Protein AF-A0A2A5MAU3-F1 (afdb_monomer)

Structure (mmCIF, N/CA/C/O backbone):
data_AF-A0A2A5MAU3-F1
#
_entry.id   AF-A0A2A5MAU3-F1
#
loop_
_atom_site.group_PDB
_atom_site.id
_atom_site.type_symbol
_atom_site.label_atom_id
_atom_site.label_alt_id
_atom_site.label_comp_id
_atom_site.label_asym_id
_atom_site.label_entity_id
_atom_site.label_seq_id
_atom_site.pdbx_PDB_ins_code
_atom_site.Cartn_x
_atom_site.Cartn_y
_atom_site.Cartn_z
_atom_site.occupancy
_atom_site.B_iso_or_equiv
_atom_site.auth_seq_id
_atom_site.auth_comp_id
_atom_site.auth_asym_id
_atom_site.auth_atom_id
_atom_site.pdbx_PDB_model_num
ATOM 1 N N . LYS A 1 1 ? 1.493 -22.588 -9.696 1.00 84.00 1 LYS A N 1
ATOM 2 C CA . LYS A 1 1 ? 2.343 -21.745 -8.816 1.00 84.00 1 LYS A CA 1
ATOM 3 C C . LYS A 1 1 ? 1.498 -21.329 -7.621 1.00 84.00 1 LYS A C 1
ATOM 5 O O . LYS A 1 1 ? 0.315 -21.095 -7.826 1.00 84.00 1 LYS A O 1
ATOM 10 N N . ILE A 1 2 ? 2.068 -21.271 -6.420 1.00 90.56 2 ILE A N 1
ATOM 11 C CA . ILE A 1 2 ? 1.394 -20.746 -5.222 1.00 90.56 2 ILE A CA 1
ATOM 12 C C . ILE A 1 2 ? 1.942 -19.333 -5.000 1.00 90.56 2 ILE A C 1
ATOM 14 O O . ILE A 1 2 ? 3.156 -19.151 -5.064 1.00 90.56 2 ILE A O 1
ATOM 18 N N . LEU A 1 3 ? 1.061 -18.348 -4.821 1.00 94.75 3 LEU A N 1
ATOM 19 C CA . LEU A 1 3 ? 1.410 -16.935 -4.644 1.00 94.75 3 LEU A CA 1
ATOM 20 C C . LEU A 1 3 ? 0.790 -16.402 -3.348 1.00 94.75 3 LEU A C 1
ATOM 22 O O . LEU A 1 3 ? -0.227 -16.917 -2.887 1.00 94.75 3 LEU A O 1
ATOM 26 N N . MET A 1 4 ? 1.392 -15.349 -2.802 1.00 93.31 4 MET A N 1
ATOM 27 C CA . MET A 1 4 ? 0.844 -14.536 -1.713 1.00 93.31 4 MET A CA 1
ATOM 28 C C . MET A 1 4 ? 0.711 -13.093 -2.204 1.00 93.31 4 MET A C 1
ATOM 30 O O . MET A 1 4 ? 1.397 -12.702 -3.149 1.00 93.31 4 MET A O 1
ATOM 34 N N . MET A 1 5 ? -0.166 -12.309 -1.580 1.00 93.75 5 MET A N 1
ATOM 35 C CA . MET A 1 5 ? -0.391 -10.911 -1.950 1.00 93.75 5 MET A CA 1
ATOM 36 C C . MET A 1 5 ? -0.163 -9.973 -0.770 1.00 93.75 5 MET A C 1
ATOM 38 O O . MET A 1 5 ? -0.398 -10.339 0.379 1.00 93.75 5 MET A O 1
ATOM 42 N N . GLU A 1 6 ? 0.249 -8.750 -1.087 1.00 93.19 6 GLU A N 1
ATOM 43 C CA . GLU A 1 6 ? 0.348 -7.657 -0.129 1.00 93.19 6 GLU A CA 1
ATOM 44 C C . GLU A 1 6 ? -1.039 -7.078 0.176 1.00 93.19 6 GLU A C 1
ATOM 46 O O . GLU A 1 6 ? -1.797 -6.7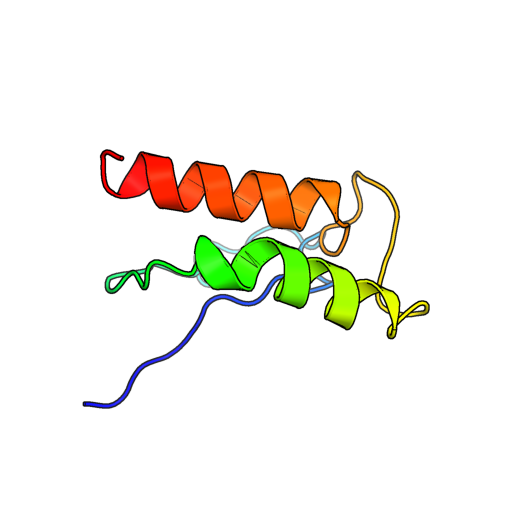31 -0.737 1.00 93.19 6 GLU A O 1
ATOM 51 N N . THR A 1 7 ? -1.360 -6.930 1.461 1.00 90.56 7 THR A N 1
ATOM 52 C CA . THR A 1 7 ? -2.596 -6.296 1.931 1.00 90.56 7 THR A CA 1
ATOM 53 C C . THR A 1 7 ? -2.287 -5.321 3.051 1.00 90.56 7 THR A C 1
ATOM 55 O O . THR A 1 7 ? -1.735 -5.735 4.067 1.00 90.56 7 THR A O 1
ATOM 58 N N . LEU A 1 8 ? -2.705 -4.063 2.889 1.00 90.19 8 LEU A N 1
ATOM 59 C CA . LEU A 1 8 ? -2.603 -3.056 3.944 1.00 90.19 8 LEU A CA 1
ATOM 60 C C . LEU A 1 8 ? -3.411 -3.494 5.169 1.00 90.19 8 LEU A C 1
ATOM 62 O O . LEU A 1 8 ? -4.621 -3.709 5.056 1.00 90.19 8 LEU A O 1
ATOM 66 N N . SER A 1 9 ? -2.759 -3.598 6.325 1.00 86.75 9 SER A N 1
ATOM 67 C CA . SER A 1 9 ? -3.412 -3.910 7.604 1.00 86.75 9 SER A CA 1
ATOM 68 C C . SER A 1 9 ? -3.678 -2.645 8.423 1.00 86.75 9 SER A C 1
ATOM 70 O O . SER A 1 9 ? -2.908 -1.692 8.389 1.00 86.75 9 SER A O 1
ATOM 72 N N . GLU A 1 10 ? -4.750 -2.628 9.222 1.00 83.12 10 GLU A N 1
ATOM 73 C CA . GLU A 1 10 ? -4.965 -1.554 10.213 1.00 83.12 10 GLU A CA 1
ATOM 74 C C . GLU A 1 10 ? -3.881 -1.507 11.287 1.00 83.12 10 GLU A C 1
ATOM 76 O O . GLU A 1 10 ? -3.616 -0.453 11.855 1.00 83.12 10 GLU A O 1
ATOM 81 N N . SER A 1 11 ? -3.249 -2.647 11.557 1.00 82.75 11 SER A N 1
ATOM 82 C CA . SER A 1 11 ? -2.242 -2.789 12.600 1.00 82.75 11 SER A CA 1
ATOM 83 C C . SER A 1 11 ? -0.843 -2.367 12.144 1.00 82.75 11 SER A C 1
ATOM 85 O O . SER A 1 11 ? 0.104 -2.523 12.907 1.00 82.75 11 SER A O 1
ATOM 87 N N . GLU A 1 12 ? -0.682 -1.832 10.929 1.00 81.81 12 GLU A N 1
ATOM 88 C CA . GLU A 1 12 ? 0.619 -1.385 10.398 1.00 81.81 12 GLU A CA 1
ATOM 89 C C . GLU A 1 12 ? 1.230 -0.190 11.143 1.00 81.81 12 GLU A C 1
ATOM 91 O O . GLU A 1 12 ? 2.383 0.154 10.911 1.00 81.81 12 GLU A O 1
ATOM 96 N N . PHE A 1 13 ? 0.501 0.425 12.077 1.00 78.12 13 PHE A N 1
ATOM 97 C CA . PHE A 1 13 ? 1.089 1.380 13.021 1.00 78.12 13 PHE A CA 1
ATOM 98 C C . PHE A 1 13 ? 2.025 0.736 14.044 1.00 78.12 13 PHE A C 1
ATOM 100 O O . PHE A 1 13 ? 2.781 1.447 14.710 1.00 78.12 13 PHE A O 1
ATOM 107 N N . ALA A 1 14 ? 1.930 -0.582 14.238 1.00 79.56 14 ALA A N 1
ATOM 108 C CA . ALA A 1 14 ? 2.820 -1.283 15.142 1.00 79.56 14 ALA A CA 1
ATOM 109 C C . ALA A 1 14 ? 4.272 -1.136 14.652 1.00 79.56 14 ALA A C 1
ATOM 111 O O . ALA A 1 14 ? 4.512 -1.146 13.442 1.00 79.56 14 ALA A O 1
ATOM 112 N N . PRO A 1 15 ? 5.253 -1.009 15.565 1.00 76.81 15 PRO A N 1
ATOM 113 C CA . PRO A 1 15 ? 6.656 -0.960 15.185 1.00 76.81 15 PRO A CA 1
ATOM 114 C C . PRO A 1 15 ? 7.004 -2.134 14.273 1.00 76.81 15 PRO A C 1
ATOM 116 O O . PRO A 1 15 ? 6.771 -3.289 14.634 1.00 76.81 15 PRO A O 1
ATOM 119 N N . ALA A 1 16 ? 7.562 -1.833 13.101 1.00 68.69 16 ALA A N 1
ATOM 120 C CA . ALA A 1 16 ? 7.964 -2.857 12.153 1.00 68.69 16 ALA A CA 1
ATOM 121 C C . ALA A 1 16 ? 9.078 -3.709 12.773 1.00 68.69 16 ALA A C 1
ATOM 123 O O . ALA A 1 16 ? 10.220 -3.265 12.912 1.00 68.69 16 ALA A O 1
ATOM 124 N N . LEU A 1 17 ? 8.754 -4.944 13.152 1.00 72.06 17 LEU A N 1
ATOM 125 C CA . LEU A 1 17 ? 9.773 -5.947 13.423 1.00 72.06 17 LEU A CA 1
ATOM 126 C C . LEU A 1 17 ? 10.366 -6.373 12.076 1.00 72.06 17 LEU A C 1
ATOM 128 O O . LEU A 1 17 ? 9.639 -6.546 11.100 1.00 72.06 17 LEU A O 1
ATOM 132 N N . THR A 1 18 ? 11.681 -6.577 12.006 1.00 60.59 18 THR A N 1
ATOM 133 C CA . THR A 1 18 ? 12.415 -6.918 10.767 1.00 60.59 18 THR A CA 1
ATOM 134 C C . THR A 1 18 ? 11.858 -8.129 10.005 1.00 60.59 18 THR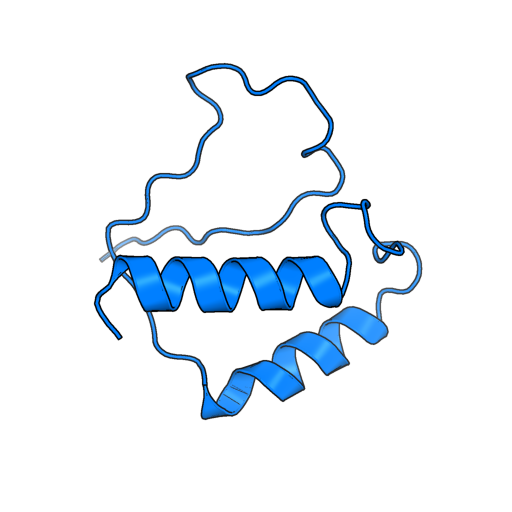 A C 1
ATOM 136 O O . THR A 1 18 ? 12.107 -8.265 8.812 1.00 60.59 18 THR A O 1
ATOM 139 N N . HIS A 1 19 ? 11.074 -8.987 10.662 1.00 62.84 19 HIS A N 1
ATOM 140 C CA . HIS A 1 19 ? 10.432 -10.164 10.074 1.00 62.84 19 HIS A CA 1
ATOM 141 C C . HIS A 1 19 ? 8.985 -9.947 9.583 1.00 62.84 19 HIS A C 1
ATOM 143 O O . HIS A 1 19 ? 8.379 -10.895 9.093 1.00 62.84 19 HIS A O 1
ATOM 149 N N . GLN A 1 20 ? 8.411 -8.745 9.709 1.00 67.12 20 GLN A N 1
ATOM 150 C CA . GLN A 1 20 ? 7.012 -8.462 9.341 1.00 67.12 20 GLN A CA 1
ATOM 151 C C . GLN A 1 20 ? 6.833 -7.797 7.966 1.00 67.12 20 GLN A C 1
ATOM 153 O O . GLN A 1 20 ? 5.701 -7.601 7.531 1.00 67.12 20 GLN A O 1
ATOM 158 N N . SER A 1 21 ? 7.917 -7.468 7.261 1.00 78.81 21 SER A N 1
ATOM 159 C CA . SER A 1 21 ? 7.833 -6.778 5.969 1.00 78.81 21 SER A CA 1
ATOM 160 C C . SER A 1 21 ? 7.547 -7.742 4.815 1.00 78.81 21 SER A C 1
ATOM 162 O O . SER A 1 21 ? 8.256 -8.731 4.625 1.00 78.81 21 SER A O 1
ATOM 164 N N . PHE A 1 22 ? 6.543 -7.426 3.994 1.00 88.19 22 PHE A N 1
ATOM 165 C CA . PHE A 1 22 ? 6.262 -8.162 2.762 1.00 88.19 22 PHE A CA 1
ATOM 166 C C . PHE A 1 22 ? 7.285 -7.808 1.668 1.00 88.19 22 PHE A C 1
ATOM 168 O O . PHE A 1 22 ? 7.490 -6.635 1.348 1.00 88.19 22 PHE A O 1
ATOM 175 N N . ILE A 1 23 ? 7.920 -8.827 1.077 1.00 91.06 23 ILE A N 1
ATOM 176 C CA . ILE A 1 23 ? 8.925 -8.674 0.012 1.00 91.06 23 ILE A CA 1
ATOM 177 C C . ILE A 1 23 ? 8.335 -9.223 -1.299 1.00 91.06 23 ILE A C 1
ATOM 179 O O . ILE A 1 23 ? 8.348 -10.440 -1.506 1.00 91.06 23 ILE A O 1
ATOM 183 N N . PRO A 1 24 ? 7.788 -8.367 -2.185 1.00 92.38 24 PRO A N 1
ATOM 184 C CA . PRO A 1 24 ? 7.182 -8.815 -3.435 1.00 92.38 24 PRO A CA 1
ATOM 185 C C . PRO A 1 24 ? 8.238 -9.306 -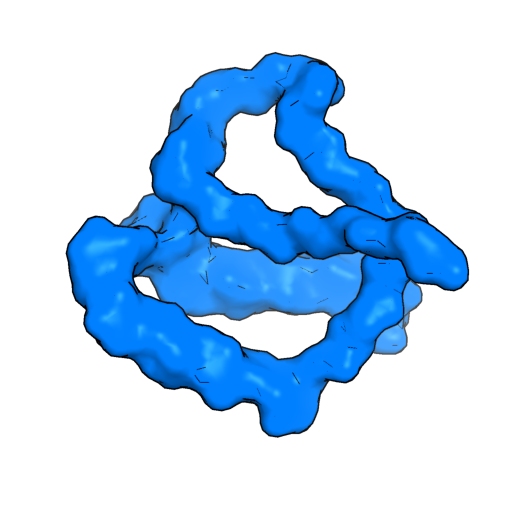4.432 1.00 92.38 24 PRO A C 1
ATOM 187 O O . PRO A 1 24 ? 9.282 -8.685 -4.612 1.00 92.38 24 PRO A O 1
ATOM 190 N N . ASN A 1 25 ? 7.926 -10.393 -5.135 1.00 93.69 25 ASN A N 1
ATOM 191 C CA . ASN A 1 25 ? 8.709 -10.915 -6.263 1.00 93.69 25 ASN A CA 1
ATOM 192 C C . ASN A 1 25 ? 7.882 -11.076 -7.552 1.00 93.69 25 ASN A C 1
ATOM 194 O O . ASN A 1 25 ? 8.412 -11.466 -8.590 1.00 93.69 25 ASN A O 1
ATOM 198 N N . VAL A 1 26 ? 6.581 -10.790 -7.485 1.00 94.06 26 VAL A N 1
ATOM 199 C CA . VAL A 1 26 ? 5.642 -10.808 -8.605 1.00 94.06 26 VAL A CA 1
ATOM 200 C C . VAL A 1 26 ? 4.755 -9.580 -8.471 1.00 94.06 26 VAL A C 1
ATOM 202 O O . VAL A 1 26 ? 4.247 -9.294 -7.387 1.00 94.06 26 VAL A O 1
ATOM 205 N N . PHE A 1 27 ? 4.552 -8.881 -9.582 1.00 94.94 27 PHE A N 1
ATOM 206 C CA . PHE A 1 27 ? 3.714 -7.694 -9.666 1.00 94.94 27 PHE A CA 1
ATOM 207 C C . PHE A 1 27 ? 2.660 -7.922 -10.744 1.00 94.94 27 PHE A C 1
ATOM 209 O O . PHE A 1 27 ? 2.942 -8.522 -11.781 1.00 94.94 27 PHE A O 1
ATOM 216 N N . VAL A 1 28 ? 1.437 -7.478 -10.472 1.00 94.81 28 VAL A N 1
ATOM 217 C CA . VAL A 1 28 ? 0.307 -7.574 -11.398 1.00 94.81 28 VAL A CA 1
ATOM 218 C C . VAL A 1 28 ? -0.188 -6.161 -11.640 1.00 94.81 28 VAL A C 1
ATOM 220 O O . VAL A 1 28 ? -0.566 -5.479 -10.685 1.00 94.81 28 VAL A O 1
ATOM 223 N N . ASP A 1 29 ? -0.174 -5.729 -12.898 1.00 95.06 29 ASP A N 1
ATOM 224 C CA . ASP A 1 29 ? -0.760 -4.450 -13.276 1.00 95.06 29 ASP A CA 1
ATOM 225 C C . ASP A 1 29 ? -2.282 -4.520 -13.112 1.00 95.06 29 ASP A C 1
ATOM 227 O O . ASP A 1 29 ? -2.958 -5.393 -13.659 1.00 95.06 29 ASP A O 1
ATOM 231 N N . ILE A 1 30 ? -2.807 -3.609 -12.299 1.00 95.88 30 ILE A N 1
ATOM 232 C CA . ILE A 1 30 ? -4.233 -3.470 -12.017 1.00 95.88 30 ILE A CA 1
ATOM 233 C C . ILE A 1 30 ? -4.739 -2.076 -12.384 1.00 95.88 30 ILE A C 1
ATOM 235 O O . ILE A 1 30 ? -5.766 -1.667 -11.848 1.00 95.88 30 ILE A O 1
ATOM 239 N N . SER A 1 31 ? -4.040 -1.333 -13.246 1.00 95.81 31 SER A N 1
ATOM 240 C CA . SER A 1 31 ? -4.372 0.054 -13.602 1.00 95.81 31 SER A CA 1
ATOM 241 C C . SER A 1 31 ? -5.841 0.212 -14.013 1.00 95.81 31 SER A C 1
ATOM 243 O O . SER A 1 31 ? -6.552 1.040 -13.440 1.00 95.81 31 SER A O 1
ATOM 245 N N . ASP A 1 32 ? -6.345 -0.685 -14.866 1.00 97.75 32 ASP A N 1
ATOM 246 C CA . ASP A 1 32 ? -7.747 -0.702 -15.319 1.00 97.75 32 ASP A CA 1
ATOM 247 C C . ASP A 1 32 ? -8.765 -1.011 -14.201 1.00 97.75 32 ASP A C 1
ATOM 249 O O . ASP A 1 32 ? -9.956 -0.715 -14.311 1.00 97.75 32 ASP A O 1
ATOM 253 N N . PHE A 1 33 ? -8.312 -1.601 -13.093 1.00 97.69 33 PHE A N 1
ATOM 254 C CA . PHE A 1 33 ? -9.147 -2.028 -11.966 1.00 97.69 33 PHE A CA 1
ATOM 255 C C . PHE A 1 33 ? -8.913 -1.208 -10.695 1.00 97.69 33 PHE A C 1
ATOM 257 O O . PHE A 1 33 ? -9.622 -1.395 -9.699 1.00 97.69 33 PHE A O 1
ATOM 264 N N . PHE A 1 34 ? -7.933 -0.307 -10.698 1.00 97.06 34 PHE A N 1
ATOM 265 C CA . PHE A 1 34 ? -7.451 0.344 -9.489 1.00 97.06 34 PHE A CA 1
ATOM 266 C C . PHE A 1 34 ? -8.524 1.235 -8.851 1.00 97.06 34 PHE A C 1
ATOM 268 O O . PHE A 1 34 ? -8.749 1.184 -7.637 1.00 97.06 34 PHE A O 1
ATOM 275 N N . GLU A 1 35 ? -9.265 1.987 -9.665 1.00 97.56 35 GLU A N 1
ATOM 276 C CA . GLU A 1 35 ? -10.362 2.810 -9.157 1.00 97.56 35 GLU A CA 1
ATOM 277 C C . GLU A 1 35 ? -11.486 1.935 -8.583 1.00 97.56 35 GLU A C 1
ATOM 279 O O . GLU A 1 35 ? -11.983 2.199 -7.489 1.00 97.56 35 GLU A O 1
ATOM 284 N N . LYS A 1 36 ? -11.822 0.817 -9.242 1.00 98.06 36 LYS A N 1
ATOM 285 C CA . LYS A 1 36 ? -12.812 -0.145 -8.730 1.00 98.06 36 LYS A CA 1
ATOM 286 C C . LYS A 1 36 ? -12.395 -0.713 -7.371 1.00 98.06 36 LYS A C 1
ATOM 288 O O . LYS A 1 36 ? -13.229 -0.790 -6.470 1.00 98.06 36 LYS A O 1
ATOM 293 N N . LYS A 1 37 ? -11.113 -1.047 -7.187 1.00 96.31 37 LYS A N 1
ATOM 294 C CA . LYS A 1 37 ? -10.551 -1.467 -5.890 1.00 96.31 37 LYS A CA 1
ATOM 295 C C . LYS A 1 37 ? -10.768 -0.394 -4.817 1.00 96.31 37 LYS A C 1
ATOM 297 O O . LYS A 1 37 ? -11.239 -0.712 -3.726 1.00 96.31 37 LYS A O 1
ATOM 302 N N . CYS A 1 38 ? -10.492 0.873 -5.130 1.00 96.44 38 CYS A N 1
ATOM 303 C CA . CYS A 1 38 ? -10.713 1.984 -4.201 1.00 96.44 38 CYS A CA 1
ATOM 304 C C . CYS A 1 38 ? -12.199 2.162 -3.844 1.00 96.44 38 CYS A C 1
ATOM 306 O O . CYS A 1 38 ? -12.523 2.418 -2.686 1.00 96.44 38 CYS A O 1
ATOM 308 N N . GLN A 1 39 ? -13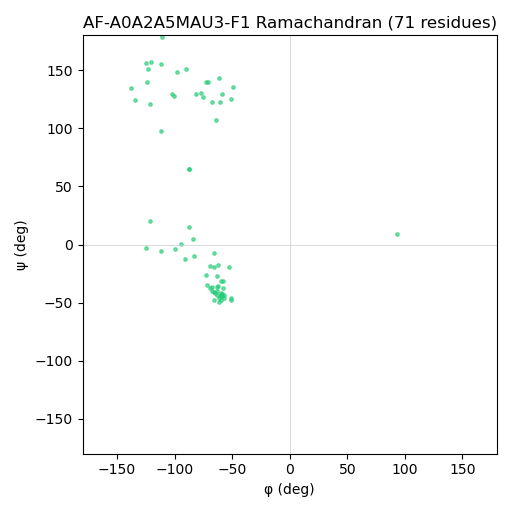.111 2.004 -4.807 1.00 97.06 39 GLN A N 1
ATOM 309 C CA . GLN A 1 39 ? -14.554 2.097 -4.554 1.00 97.06 39 GLN A CA 1
ATOM 310 C C . GLN A 1 39 ? -15.072 0.947 -3.686 1.00 97.06 39 GLN A C 1
ATOM 312 O O . GLN A 1 39 ? -15.854 1.187 -2.770 1.00 97.06 39 GLN A O 1
ATOM 317 N N . ILE A 1 40 ? -14.594 -0.282 -3.909 1.00 96.12 40 ILE A N 1
ATOM 318 C CA . ILE A 1 40 ? -14.932 -1.432 -3.057 1.00 96.12 40 ILE A CA 1
ATOM 319 C C . ILE A 1 40 ? -14.487 -1.176 -1.615 1.00 96.12 40 ILE A C 1
ATOM 321 O O . ILE A 1 40 ? -15.265 -1.398 -0.691 1.00 96.12 40 ILE A O 1
ATOM 325 N N . MET A 1 41 ? -13.281 -0.635 -1.409 1.00 95.00 41 MET A N 1
ATOM 326 C CA . MET A 1 41 ? -12.806 -0.310 -0.061 1.00 95.00 41 MET A CA 1
ATOM 327 C C . MET A 1 41 ? -13.738 0.662 0.671 1.00 95.00 41 MET A C 1
ATOM 329 O O . MET A 1 41 ? -13.984 0.472 1.858 1.00 95.00 41 MET A O 1
ATOM 333 N N . LYS A 1 42 ? -14.331 1.647 -0.024 1.00 95.38 42 LYS A N 1
ATOM 334 C CA . LYS A 1 42 ? -15.270 2.627 0.568 1.00 95.38 42 LYS A CA 1
ATOM 335 C C . LYS A 1 42 ? -16.547 2.008 1.147 1.00 95.38 42 LYS A C 1
ATOM 337 O O . LYS A 1 42 ? -17.216 2.663 1.947 1.00 95.38 42 LYS A O 1
ATOM 342 N N . ILE A 1 43 ? -16.885 0.772 0.775 1.00 96.88 43 ILE A N 1
ATOM 343 C CA . ILE A 1 43 ? -18.009 0.027 1.361 1.00 96.88 43 ILE A CA 1
ATOM 344 C C . ILE A 1 43 ? -17.711 -0.308 2.835 1.00 96.88 43 ILE A C 1
ATOM 346 O O . ILE A 1 43 ? -18.598 -0.214 3.683 1.00 96.88 43 ILE A O 1
ATOM 350 N N . TYR A 1 44 ? -16.453 -0.610 3.165 1.00 93.81 44 TYR A N 1
ATOM 351 C CA .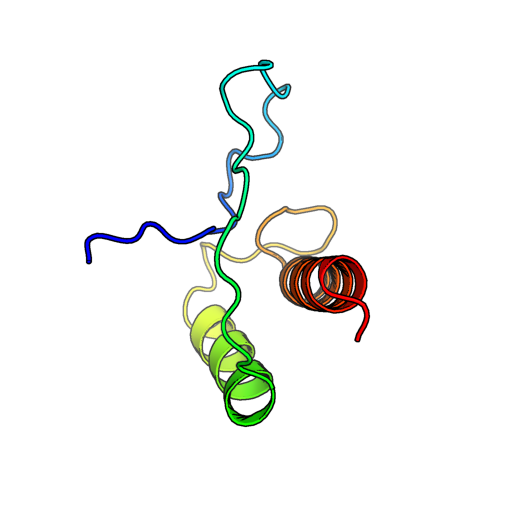 TYR A 1 44 ? -16.001 -1.017 4.498 1.00 93.81 44 TYR A CA 1
ATOM 352 C C . TYR A 1 44 ? -15.636 0.190 5.373 1.00 93.81 44 TYR A C 1
ATOM 354 O O . TYR A 1 44 ? -14.485 0.395 5.747 1.00 93.81 44 TYR A O 1
ATOM 362 N N . LYS A 1 45 ? -16.634 1.016 5.703 1.00 92.69 45 LYS A N 1
ATOM 363 C CA . LYS A 1 45 ? -16.432 2.288 6.423 1.00 92.69 45 LYS A CA 1
ATOM 364 C C . LYS A 1 45 ? -15.746 2.150 7.787 1.00 92.69 45 LYS A C 1
ATOM 366 O O . LYS A 1 45 ? -15.056 3.079 8.180 1.00 92.69 45 LYS A O 1
ATOM 371 N N . SER A 1 46 ? -15.943 1.040 8.504 1.00 92.62 46 SER A N 1
ATOM 372 C CA . SER A 1 46 ? -15.288 0.789 9.799 1.00 92.62 46 SER A CA 1
ATOM 373 C C . SER A 1 46 ? -13.802 0.457 9.667 1.00 92.62 46 SER A C 1
ATOM 375 O O . SER A 1 46 ? -13.039 0.718 10.586 1.00 92.62 46 SER A O 1
ATOM 377 N N . GLU A 1 47 ? -13.400 -0.090 8.521 1.00 91.38 47 GLU A N 1
ATOM 378 C CA . GLU A 1 47 ? -12.029 -0.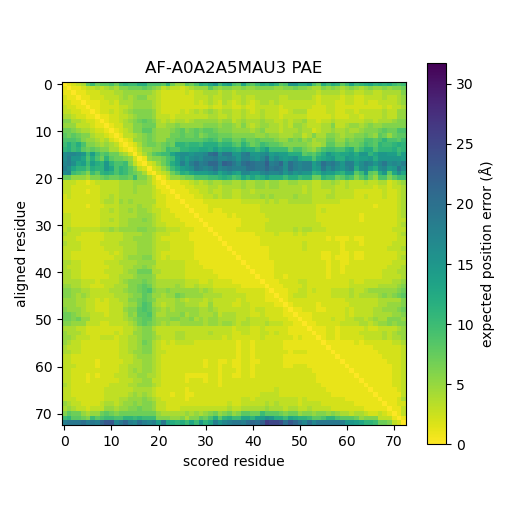521 8.232 1.00 91.38 47 GLU A CA 1
ATOM 379 C C . GLU A 1 47 ? -11.191 0.585 7.577 1.00 91.38 47 GLU A C 1
ATOM 381 O O . GLU A 1 47 ? -9.976 0.445 7.429 1.00 91.38 47 GLU A O 1
ATOM 386 N N . LEU A 1 48 ? -11.843 1.658 7.119 1.00 93.50 48 LEU A N 1
ATOM 387 C CA . LEU A 1 48 ? -11.212 2.794 6.461 1.00 93.50 48 LEU A CA 1
ATOM 388 C C . LEU A 1 48 ? -11.052 3.964 7.427 1.00 93.50 48 LEU A C 1
ATOM 390 O O . LEU A 1 48 ? -12.019 4.466 7.998 1.00 93.50 48 LEU A O 1
ATOM 394 N N . GLY A 1 49 ? -9.829 4.471 7.509 1.00 92.56 49 GLY A N 1
ATOM 395 C CA . GLY A 1 49 ? -9.512 5.723 8.185 1.00 92.56 49 GLY A CA 1
ATOM 396 C C . GLY A 1 49 ? -9.099 6.815 7.202 1.00 92.56 49 GLY A C 1
ATOM 397 O O . GLY A 1 49 ? -9.002 6.605 5.992 1.00 92.56 49 GLY A O 1
ATOM 398 N N . ARG A 1 50 ? -8.824 8.006 7.735 1.00 92.94 50 ARG A N 1
ATOM 399 C CA . ARG A 1 50 ? -8.156 9.086 6.991 1.00 92.94 50 ARG A CA 1
ATOM 400 C C . ARG A 1 50 ? -6.651 8.973 7.180 1.00 92.94 50 ARG A C 1
ATOM 402 O O . ARG A 1 50 ? -6.211 8.529 8.239 1.00 92.94 50 ARG A O 1
ATOM 409 N N . ALA A 1 51 ? -5.868 9.419 6.202 1.00 91.44 51 ALA A N 1
ATOM 410 C CA . ALA A 1 51 ? -4.424 9.554 6.378 1.00 91.44 51 ALA A CA 1
ATOM 411 C C . ALA A 1 51 ? -4.106 10.318 7.690 1.00 91.44 51 ALA A C 1
ATOM 413 O O . ALA A 1 51 ? -4.781 11.310 7.984 1.00 91.44 51 ALA A O 1
ATOM 414 N N . PRO A 1 52 ? -3.134 9.856 8.502 1.00 91.19 52 PRO A N 1
ATOM 415 C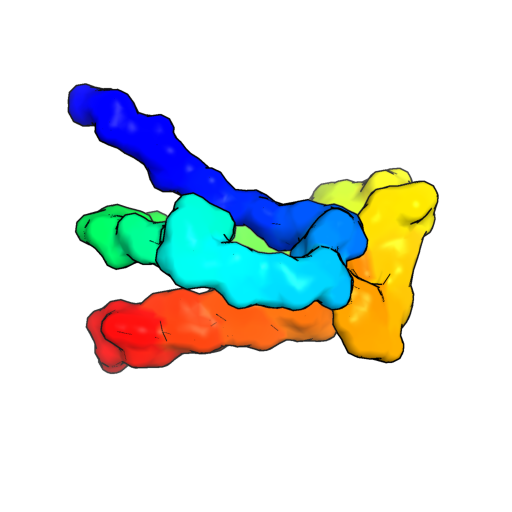 CA . PRO A 1 52 ? -2.107 8.852 8.194 1.00 91.19 52 PRO A CA 1
ATOM 416 C C . PRO A 1 52 ? -2.504 7.381 8.448 1.00 91.19 52 PRO A C 1
ATOM 418 O O . PRO A 1 52 ? -1.632 6.519 8.478 1.00 91.19 52 PRO A O 1
ATOM 421 N N . PHE A 1 53 ? -3.788 7.056 8.627 1.00 92.19 53 PHE A N 1
ATOM 422 C CA . PHE A 1 53 ? -4.228 5.675 8.851 1.00 92.19 53 PHE A CA 1
ATOM 423 C C . PHE A 1 53 ? -3.842 4.733 7.687 1.00 92.19 53 PHE A C 1
ATOM 425 O O . PHE A 1 53 ? -4.150 5.072 6.539 1.00 92.19 53 PHE A O 1
ATOM 432 N N . PRO A 1 54 ? -3.201 3.565 7.940 1.00 90.62 54 PRO A N 1
ATOM 433 C CA . PRO A 1 54 ? -2.675 2.653 6.923 1.00 90.62 54 PRO A CA 1
ATOM 434 C C . PRO A 1 54 ? -3.700 2.293 5.855 1.00 90.62 54 PRO A C 1
ATOM 436 O O . PRO A 1 54 ? -3.444 2.446 4.664 1.00 90.62 54 PRO A O 1
ATOM 439 N N . ARG A 1 55 ? -4.913 1.927 6.279 1.00 92.69 55 ARG A N 1
ATOM 440 C CA . ARG A 1 55 ? -6.051 1.693 5.387 1.00 92.69 55 ARG A CA 1
ATOM 441 C C . ARG A 1 55 ? -6.811 2.993 5.122 1.00 92.69 55 ARG A C 1
ATOM 443 O O . ARG A 1 55 ? -7.961 3.153 5.515 1.00 92.69 55 ARG A O 1
ATOM 450 N N . SER A 1 56 ? -6.154 3.940 4.466 1.00 95.12 56 SER A N 1
ATOM 451 C CA . SER A 1 56 ? -6.789 5.122 3.869 1.00 95.12 56 SER A CA 1
ATOM 452 C C . SER A 1 56 ? -6.718 5.038 2.346 1.00 95.12 56 SER A C 1
ATOM 454 O O . SER A 1 56 ? -5.854 4.358 1.788 1.00 95.12 56 SER A O 1
ATOM 456 N N . ILE A 1 57 ? -7.636 5.709 1.644 1.00 96.56 57 ILE A N 1
ATOM 457 C CA . ILE A 1 57 ? -7.646 5.707 0.170 1.00 96.56 57 ILE A CA 1
ATOM 458 C C . ILE A 1 57 ? -6.362 6.343 -0.372 1.00 96.56 57 ILE A C 1
ATOM 460 O O . ILE A 1 57 ? -5.816 5.888 -1.376 1.00 96.56 57 ILE A O 1
ATOM 464 N N . GLU A 1 58 ? -5.861 7.362 0.317 1.00 96.00 58 GLU A N 1
ATOM 465 C CA . GLU A 1 58 ? -4.601 8.035 0.030 1.00 96.00 58 GLU A CA 1
ATOM 466 C C . GLU A 1 58 ? -3.418 7.067 0.142 1.00 96.00 58 GLU A C 1
ATOM 468 O O . GLU A 1 58 ? -2.604 6.992 -0.778 1.00 96.00 58 GLU A O 1
ATOM 473 N N . ASN A 1 59 ? -3.360 6.256 1.202 1.00 95.19 59 ASN A N 1
ATOM 474 C CA . ASN A 1 59 ? -2.280 5.285 1.382 1.00 95.19 59 ASN A CA 1
ATOM 475 C C . ASN A 1 59 ? -2.374 4.101 0.407 1.00 95.19 59 ASN A C 1
ATOM 477 O O . ASN A 1 59 ? -1.349 3.648 -0.096 1.00 95.19 59 ASN A O 1
ATOM 481 N N . ILE A 1 60 ? -3.583 3.641 0.055 1.00 95.75 60 ILE A N 1
ATOM 482 C CA . ILE A 1 60 ? -3.776 2.626 -0.999 1.00 95.75 60 ILE A CA 1
ATOM 483 C C . ILE A 1 60 ? -3.210 3.125 -2.339 1.00 95.75 60 ILE A C 1
ATOM 485 O O . ILE A 1 60 ? -2.546 2.371 -3.053 1.00 95.75 60 ILE A O 1
ATOM 489 N N . LYS A 1 61 ? -3.449 4.400 -2.671 1.00 96.56 61 LYS A N 1
ATOM 490 C CA . LYS A 1 61 ? -2.892 5.065 -3.861 1.00 96.56 61 LYS A CA 1
ATOM 491 C C . LYS A 1 61 ? -1.379 5.198 -3.787 1.00 96.56 61 LYS A C 1
ATOM 493 O O . LYS A 1 61 ? -0.699 4.843 -4.745 1.00 96.56 61 LYS A O 1
ATOM 498 N N . ALA A 1 62 ? -0.861 5.661 -2.653 1.00 95.69 62 ALA A N 1
ATOM 499 C CA . ALA A 1 62 ? 0.572 5.809 -2.443 1.00 95.69 62 ALA A CA 1
ATOM 500 C C . ALA A 1 62 ? 1.310 4.471 -2.606 1.00 95.69 62 ALA A C 1
ATOM 502 O O . ALA A 1 62 ? 2.316 4.415 -3.311 1.00 95.69 62 ALA A O 1
ATOM 503 N N . LEU A 1 63 ? 0.775 3.383 -2.039 1.00 95.12 63 LEU A N 1
ATOM 504 C CA . LEU A 1 63 ? 1.359 2.050 -2.181 1.00 95.12 63 LEU A CA 1
ATOM 505 C C . LEU A 1 63 ? 1.351 1.574 -3.639 1.00 95.12 63 LEU A C 1
ATOM 507 O O . LEU A 1 63 ? 2.356 1.051 -4.111 1.00 95.12 63 LEU A O 1
ATOM 511 N N . ALA A 1 64 ? 0.253 1.775 -4.373 1.00 95.44 64 ALA A N 1
ATOM 512 C CA . ALA A 1 64 ? 0.183 1.392 -5.783 1.00 95.44 64 ALA A CA 1
ATOM 513 C C . ALA A 1 64 ? 1.231 2.126 -6.634 1.00 95.44 64 ALA A C 1
ATOM 515 O O . ALA A 1 64 ? 1.933 1.487 -7.415 1.00 95.44 64 ALA A O 1
ATOM 516 N N . ILE A 1 65 ? 1.396 3.437 -6.422 1.00 95.75 65 ILE A N 1
ATOM 517 C CA . ILE A 1 65 ? 2.436 4.233 -7.089 1.00 95.75 65 ILE A CA 1
ATOM 518 C C . ILE A 1 65 ? 3.824 3.711 -6.715 1.00 95.75 65 ILE A C 1
ATOM 520 O O . ILE A 1 65 ? 4.632 3.441 -7.596 1.00 95.75 65 ILE A O 1
ATOM 524 N N . PHE A 1 66 ? 4.094 3.507 -5.423 1.00 95.19 66 PHE A N 1
ATOM 525 C CA . PHE A 1 66 ? 5.382 3.003 -4.948 1.00 95.19 66 PHE A CA 1
ATOM 526 C C . PHE A 1 66 ? 5.746 1.653 -5.581 1.00 95.19 66 PHE A C 1
ATOM 528 O O . PHE A 1 66 ? 6.879 1.454 -6.026 1.00 95.19 66 PHE A O 1
ATOM 535 N N . ARG A 1 67 ? 4.779 0.732 -5.674 1.00 95.25 67 ARG A N 1
ATOM 536 C CA . ARG A 1 67 ? 4.973 -0.578 -6.307 1.00 95.25 67 ARG A CA 1
ATOM 537 C C . ARG A 1 67 ? 5.157 -0.473 -7.823 1.00 95.25 67 ARG A C 1
ATOM 539 O O . ARG A 1 67 ? 6.020 -1.170 -8.345 1.00 95.25 67 ARG A O 1
ATOM 546 N N . GLY A 1 68 ? 4.449 0.434 -8.499 1.00 94.56 68 GLY A N 1
ATOM 547 C CA . GLY A 1 68 ? 4.700 0.759 -9.909 1.00 94.56 68 GLY A CA 1
ATOM 548 C C . GLY A 1 68 ? 6.121 1.288 -10.137 1.00 94.56 68 GLY A C 1
ATOM 549 O O . GLY A 1 68 ? 6.857 0.765 -10.970 1.00 94.56 68 GLY A O 1
ATOM 550 N N . CYS A 1 69 ? 6.571 2.240 -9.314 1.00 94.19 69 CYS A N 1
ATOM 551 C CA . CYS A 1 69 ? 7.939 2.762 -9.373 1.00 94.19 69 CYS A CA 1
ATOM 552 C C . CYS A 1 69 ? 8.996 1.690 -9.070 1.00 94.19 69 CYS A C 1
ATOM 554 O O . CYS A 1 69 ? 10.053 1.690 -9.693 1.00 94.19 69 CYS A O 1
ATOM 556 N N . THR A 1 70 ? 8.716 0.759 -8.149 1.00 92.81 70 THR A N 1
ATOM 557 C CA . THR A 1 70 ? 9.629 -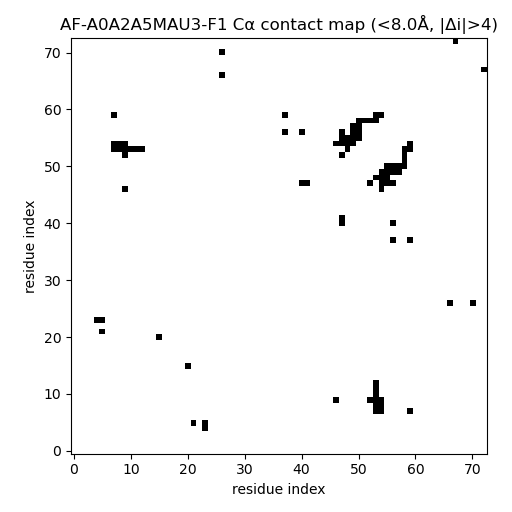0.354 -7.815 1.00 92.81 70 THR A CA 1
ATOM 558 C C . THR A 1 70 ? 9.914 -1.242 -9.032 1.00 92.81 70 THR A C 1
ATOM 560 O O . THR A 1 70 ? 11.011 -1.778 -9.153 1.00 92.81 70 THR A O 1
ATOM 563 N N . MET A 1 71 ? 8.947 -1.375 -9.943 1.00 88.75 71 MET A N 1
ATOM 564 C CA . MET A 1 71 ? 9.083 -2.149 -11.181 1.00 88.75 71 MET A CA 1
ATOM 565 C C . MET A 1 71 ? 9.761 -1.386 -12.325 1.00 88.75 71 MET A C 1
ATOM 567 O O . MET A 1 71 ? 10.111 -2.003 -13.327 1.00 88.75 71 MET A O 1
ATOM 571 N N . GLY A 1 72 ? 9.978 -0.075 -12.176 1.00 80.44 72 GLY A N 1
ATOM 572 C CA . GLY A 1 72 ? 10.553 0.775 -13.221 1.00 80.44 72 GLY A CA 1
ATOM 573 C C . GLY A 1 72 ? 9.539 1.477 -14.134 1.00 80.44 72 GLY A C 1
ATOM 574 O O . GLY A 1 72 ? 9.977 2.127 -15.080 1.00 80.44 72 GLY A O 1
ATOM 575 N N . GLY A 1 73 ? 8.236 1.420 -13.817 1.00 59.69 73 GLY A N 1
ATOM 576 C CA . GLY A 1 73 ? 7.159 2.042 -14.602 1.00 59.69 73 GLY A CA 1
ATOM 577 C C . GLY A 1 73 ? 6.440 1.074 -15.525 1.00 59.69 73 GLY A C 1
ATOM 578 O O . GLY A 1 73 ? 7.123 0.407 -16.331 1.00 59.69 73 GLY A O 1
#

Mean predicted aligned error: 4.24 Å

Foldseek 3Di:
DDDDDDDQAQCVVPPDDPPPDDDDPDDDDCVVCLVVVLVVLVVVVVREDDPVGRRHSVNSVVVVVVVVVVVVD

Secondary structure (DSSP, 8-state):
---------GGGGS---TTS----S-----HHHHHHHHHHHTT-TTT---TTSSSSHHHHHHHHHHHHHHTT-

pLDDT: mean 90.03, std 9.05, range [59.69, 98.06]

Solvent-accessible surface area (backbone atoms only — not comparable to full-atom values): 4910 Å² total; per-residue (Å²): 139,90,84,86,82,92,73,83,43,80,67,66,82,51,82,84,52,93,86,71,70,85,81,83,91,76,86,77,92,47,77,98,45,46,64,59,54,54,57,57,52,66,71,45,59,90,70,45,47,62,79,90,36,53,35,9,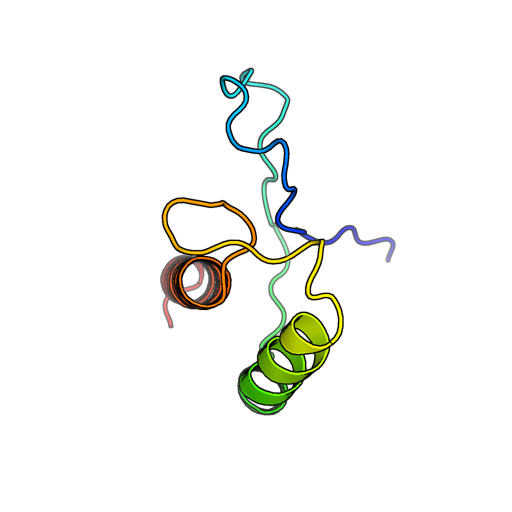73,66,44,55,49,51,51,52,51,52,56,40,55,73,74,70,106

Radius of gyration: 13.13 Å; Cα contacts (8 Å, |Δi|>4): 45; chains: 1; bounding box: 30×31×30 Å

Sequence (73 aa):
KILMMETLSESEFAPALTHQSFIPNVFVDISDFFEKKCQIMKIYKSELGRAPFPRSIENIKALAIFRGCTMGG